Protein AF-A0A9E3A953-F1 (afdb_monomer_lite)

Sequence (86 aa):
RGVQFLYENRDIAEALLVANVRAMTPALAKQSLDIFLGAMGFYKDVRLDRPGAEAVLALRSKFAGRKLADVSKYIDPAYGERALAA

Secondary structure (DSSP, 8-state):
-HHHHHHH-HHHHHHHHHHHSTT--HHHHHHHHHHHHSTTS--TT----HHHHHHHHHHHHHHSSS----GGGT--THHHHHHH--

Radius of gyration: 16.71 Å; chains: 1; bounding box: 39×29×38 Å

Structure (mmCIF, N/CA/C/O backbone):
data_AF-A0A9E3A953-F1
#
_entry.id   AF-A0A9E3A953-F1
#
loop_
_atom_site.group_PDB
_atom_site.id
_atom_site.type_symbol
_atom_site.label_atom_id
_atom_site.label_alt_id
_atom_site.label_comp_id
_atom_site.label_asym_id
_atom_site.label_entity_id
_atom_site.label_seq_id
_atom_site.pdbx_PDB_ins_code
_atom_site.Cartn_x
_atom_site.Cartn_y
_atom_site.Cartn_z
_atom_site.occupancy
_atom_site.B_iso_or_equiv
_atom_site.auth_seq_id
_atom_site.auth_comp_id
_atom_site.auth_asym_id
_atom_site.auth_atom_id
_atom_site.pdbx_PDB_model_num
ATOM 1 N N . ARG A 1 1 ? 7.870 -10.966 -0.964 1.00 66.25 1 ARG A N 1
ATOM 2 C CA . ARG A 1 1 ? 8.713 -10.631 -2.147 1.00 66.25 1 ARG A CA 1
ATOM 3 C C . ARG A 1 1 ? 7.993 -9.825 -3.248 1.00 66.25 1 ARG A C 1
ATOM 5 O O . ARG A 1 1 ? 8.675 -9.295 -4.110 1.00 66.25 1 ARG A O 1
ATOM 12 N N . GLY A 1 2 ? 6.659 -9.660 -3.225 1.00 76.56 2 GLY A N 1
ATOM 13 C CA . GLY A 1 2 ? 5.927 -8.943 -4.289 1.00 76.56 2 GLY A CA 1
ATOM 14 C C . GLY A 1 2 ? 6.195 -7.433 -4.386 1.00 76.56 2 GLY A C 1
ATOM 15 O O . GLY A 1 2 ? 6.422 -6.932 -5.475 1.00 76.56 2 GLY A O 1
ATOM 16 N N . VAL A 1 3 ? 6.234 -6.699 -3.268 1.00 86.94 3 VAL A N 1
ATOM 17 C CA . VAL A 1 3 ? 6.506 -5.245 -3.316 1.00 86.94 3 VAL A CA 1
ATOM 18 C C . VAL A 1 3 ? 7.964 -4.950 -3.677 1.00 86.94 3 VAL A C 1
ATOM 20 O O . VAL A 1 3 ? 8.229 -4.029 -4.439 1.00 86.94 3 VAL A O 1
ATOM 23 N N . GLN A 1 4 ? 8.909 -5.767 -3.205 1.00 89.56 4 GLN A N 1
ATOM 24 C CA . GLN A 1 4 ? 10.330 -5.647 -3.553 1.00 89.56 4 GLN A CA 1
ATOM 25 C C . GLN A 1 4 ? 10.574 -5.745 -5.066 1.00 89.56 4 GLN A C 1
ATOM 27 O O . GLN A 1 4 ? 11.356 -4.963 -5.601 1.00 89.56 4 GLN A O 1
ATOM 32 N N . PHE A 1 5 ? 9.837 -6.620 -5.762 1.00 91.81 5 PHE A N 1
ATOM 33 C CA . PHE A 1 5 ? 9.891 -6.726 -7.220 1.00 91.81 5 PHE A CA 1
ATOM 34 C C . PHE A 1 5 ? 9.678 -5.370 -7.910 1.00 91.81 5 PHE A C 1
ATOM 36 O O . PHE A 1 5 ? 10.405 -5.061 -8.848 1.00 91.81 5 PHE A O 1
ATOM 43 N N . LEU A 1 6 ? 8.752 -4.538 -7.412 1.00 92.38 6 LEU A N 1
ATOM 44 C CA . LEU A 1 6 ? 8.467 -3.216 -7.984 1.00 92.38 6 LEU A CA 1
ATOM 45 C C . LEU A 1 6 ? 9.663 -2.256 -7.878 1.00 92.38 6 LEU A C 1
ATOM 47 O O . LEU A 1 6 ? 9.842 -1.404 -8.745 1.00 92.38 6 LEU A O 1
ATOM 51 N N . TYR A 1 7 ? 10.481 -2.391 -6.830 1.00 90.25 7 TYR A N 1
ATOM 52 C CA . TYR A 1 7 ? 11.685 -1.577 -6.640 1.00 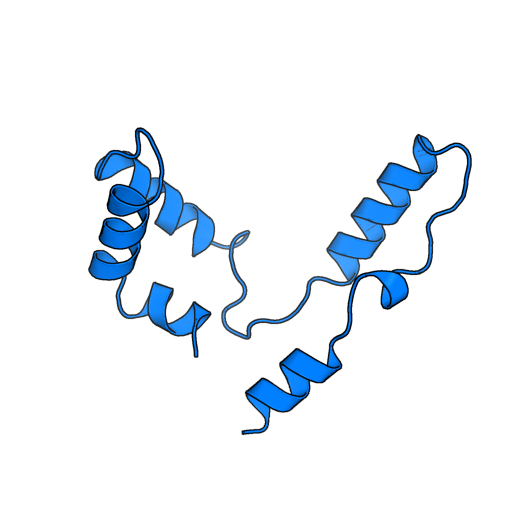90.25 7 TYR A CA 1
ATOM 53 C C . TYR A 1 7 ? 12.852 -2.047 -7.513 1.00 90.25 7 TYR A C 1
ATOM 55 O O . TYR A 1 7 ? 13.629 -1.216 -7.977 1.00 90.25 7 TYR A O 1
ATOM 63 N N . GLU A 1 8 ? 12.981 -3.357 -7.721 1.00 93.88 8 GLU A N 1
ATOM 64 C CA . GLU A 1 8 ? 14.104 -3.968 -8.446 1.00 93.88 8 GLU A CA 1
ATOM 65 C C . GLU A 1 8 ? 13.873 -4.051 -9.962 1.00 93.88 8 GLU A C 1
ATOM 67 O O . GLU A 1 8 ? 14.831 -4.033 -10.725 1.00 93.88 8 GLU A O 1
ATOM 72 N N . ASN A 1 9 ? 12.614 -4.107 -10.405 1.00 95.81 9 ASN A N 1
ATOM 73 C CA . ASN A 1 9 ? 12.222 -4.363 -11.795 1.00 95.81 9 ASN A CA 1
ATOM 74 C C . ASN A 1 9 ? 11.304 -3.246 -12.303 1.00 95.81 9 ASN A C 1
ATOM 76 O O . ASN A 1 9 ? 10.153 -3.477 -12.683 1.00 95.81 9 ASN A O 1
ATOM 80 N N . ARG A 1 10 ? 11.782 -2.001 -12.215 1.00 95.19 10 ARG A N 1
ATOM 81 C CA . AR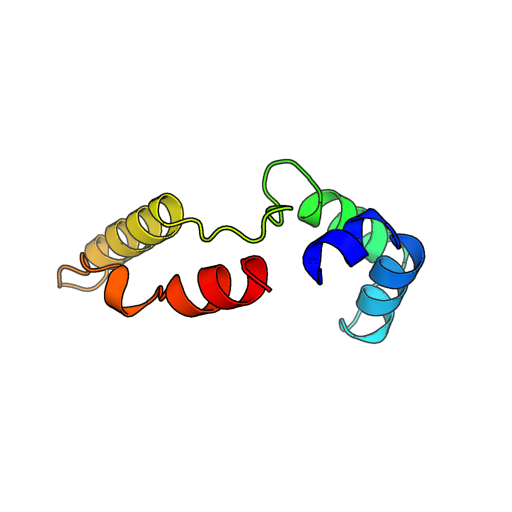G A 1 10 ? 10.960 -0.809 -12.471 1.00 95.19 10 ARG A CA 1
ATOM 82 C C . ARG A 1 10 ? 10.400 -0.749 -13.888 1.00 95.19 10 ARG A C 1
ATOM 84 O O . ARG A 1 10 ? 9.235 -0.421 -14.064 1.00 95.19 10 ARG A O 1
ATOM 91 N N . ASP A 1 11 ? 11.210 -1.089 -14.878 1.00 96.62 11 ASP A N 1
ATOM 92 C CA . ASP A 1 11 ? 10.819 -1.167 -16.285 1.00 96.62 11 ASP A CA 1
ATOM 93 C C . ASP A 1 11 ? 9.683 -2.178 -16.505 1.00 96.62 11 ASP A C 1
ATOM 95 O O . ASP A 1 11 ? 8.685 -1.870 -17.159 1.00 96.62 11 ASP A O 1
ATOM 99 N N . ILE A 1 12 ? 9.784 -3.357 -15.884 1.00 97.25 12 ILE A N 1
ATOM 100 C CA . ILE A 1 12 ? 8.740 -4.382 -15.945 1.00 97.25 12 ILE A CA 1
ATOM 101 C C . ILE A 1 12 ? 7.479 -3.908 -15.208 1.00 97.25 12 ILE A C 1
ATOM 103 O O . ILE A 1 12 ? 6.368 -4.095 -15.703 1.00 97.25 12 ILE A O 1
ATOM 107 N N . ALA A 1 13 ? 7.618 -3.256 -14.052 1.00 95.94 13 ALA A N 1
ATOM 108 C CA . ALA A 1 13 ? 6.488 -2.701 -13.309 1.00 95.94 13 ALA A CA 1
ATOM 109 C C . ALA A 1 13 ? 5.750 -1.600 -14.098 1.00 95.94 13 ALA A C 1
ATOM 111 O O . ALA A 1 13 ? 4.518 -1.588 -14.131 1.00 95.94 13 ALA A O 1
ATOM 112 N N . GLU A 1 14 ? 6.476 -0.714 -14.783 1.00 97.62 14 GLU A N 1
ATOM 113 C CA . GLU A 1 14 ? 5.901 0.297 -15.679 1.00 97.62 14 GLU A CA 1
ATOM 114 C C . GLU A 1 14 ? 5.171 -0.360 -16.860 1.00 97.62 14 GLU A C 1
ATOM 116 O O . GLU A 1 14 ? 4.034 0.010 -17.166 1.00 97.62 14 GLU A O 1
ATOM 121 N N . ALA A 1 15 ? 5.763 -1.388 -17.476 1.00 97.88 15 ALA A N 1
ATOM 122 C CA . ALA A 1 15 ? 5.124 -2.143 -18.553 1.00 97.88 15 ALA A CA 1
ATOM 123 C C . ALA A 1 15 ? 3.828 -2.836 -18.093 1.00 97.88 15 ALA A C 1
ATOM 125 O O . ALA A 1 15 ? 2.830 -2.824 -18.816 1.00 97.88 15 ALA A O 1
ATOM 126 N N . LEU A 1 16 ? 3.803 -3.383 -16.872 1.00 96.50 16 LEU A N 1
ATOM 127 C CA . LEU A 1 16 ? 2.598 -3.966 -16.278 1.00 96.50 16 LEU A CA 1
ATOM 128 C C . LEU A 1 16 ? 1.493 -2.921 -16.078 1.00 96.50 16 LEU A C 1
ATOM 130 O O . LEU A 1 16 ? 0.328 -3.227 -16.337 1.00 96.50 16 LEU A O 1
ATOM 134 N N . LEU A 1 17 ? 1.831 -1.694 -15.668 1.00 96.81 17 LEU A N 1
ATOM 135 C CA . LEU A 1 17 ? 0.855 -0.603 -15.570 1.00 96.81 17 LEU A CA 1
ATOM 136 C C . LEU A 1 17 ? 0.264 -0.267 -16.942 1.00 96.81 17 LEU A C 1
ATOM 138 O O . LEU A 1 17 ? -0.957 -0.180 -17.070 1.00 96.81 17 LEU A O 1
ATOM 142 N N . VAL A 1 18 ? 1.106 -0.124 -17.971 1.00 98.19 18 VAL A N 1
ATOM 143 C CA . VAL A 1 18 ? 0.657 0.169 -19.344 1.00 98.19 18 VAL A CA 1
ATOM 144 C C . VAL A 1 18 ? -0.241 -0.942 -19.890 1.00 98.19 18 VAL A C 1
ATOM 146 O O . VAL A 1 18 ? -1.271 -0.659 -20.497 1.00 98.19 18 VAL A O 1
ATOM 149 N N . ALA A 1 19 ? 0.118 -2.204 -19.652 1.00 98.06 19 ALA A N 1
ATOM 150 C CA . ALA A 1 19 ? -0.622 -3.349 -20.173 1.00 98.06 19 ALA A CA 1
ATOM 151 C C . ALA A 1 19 ? -1.994 -3.550 -19.506 1.00 98.06 19 ALA A C 1
ATOM 153 O O . ALA A 1 19 ? -2.915 -4.047 -20.152 1.00 98.06 19 ALA A O 1
ATOM 154 N N . ASN A 1 20 ? -2.138 -3.188 -18.225 1.00 97.75 20 ASN A N 1
ATOM 155 C CA . ASN A 1 20 ? -3.310 -3.566 -17.424 1.00 97.75 20 ASN A CA 1
ATOM 156 C C . ASN A 1 20 ? -4.221 -2.394 -17.032 1.00 97.75 20 ASN A C 1
ATOM 158 O O . ASN A 1 20 ? -5.360 -2.624 -16.625 1.00 97.75 20 ASN A O 1
ATOM 162 N N . VAL A 1 21 ? -3.764 -1.143 -17.141 1.00 96.62 21 VAL A N 1
ATOM 163 C CA . VAL A 1 21 ? -4.571 0.031 -16.788 1.00 96.62 21 VAL A CA 1
ATOM 164 C C . VAL A 1 21 ? -5.046 0.741 -18.053 1.00 96.62 21 VAL A C 1
ATOM 166 O O . VAL A 1 21 ? -4.261 1.188 -18.887 1.00 96.62 21 VAL A O 1
ATOM 169 N N . ARG A 1 22 ? -6.368 0.873 -18.203 1.00 96.19 22 ARG A N 1
ATOM 170 C CA . ARG A 1 22 ? -6.974 1.542 -19.362 1.00 96.19 22 ARG A CA 1
ATOM 171 C C . ARG A 1 22 ? -6.461 2.981 -19.487 1.00 96.19 22 ARG A C 1
ATOM 173 O O . ARG A 1 22 ? -6.462 3.720 -18.509 1.00 96.19 22 ARG A O 1
ATOM 180 N N . ALA A 1 23 ? -6.103 3.377 -20.711 1.00 95.50 23 ALA A N 1
ATOM 181 C CA . ALA A 1 23 ? -5.567 4.704 -21.041 1.00 95.50 23 ALA A CA 1
ATOM 182 C C . ALA A 1 23 ? -4.258 5.072 -20.310 1.00 95.50 23 ALA A C 1
ATOM 184 O O . ALA A 1 23 ? -3.893 6.246 -20.245 1.00 95.50 23 ALA A O 1
ATOM 185 N N . MET A 1 24 ? -3.528 4.082 -19.793 1.00 97.62 24 MET A N 1
ATOM 186 C CA . MET A 1 24 ? -2.198 4.291 -19.241 1.00 97.62 24 MET A CA 1
ATOM 187 C C . MET A 1 24 ? -1.185 4.511 -20.365 1.00 97.62 24 MET A C 1
ATOM 189 O O . MET A 1 24 ? -1.013 3.667 -21.243 1.00 97.62 24 MET A O 1
ATOM 193 N N . THR A 1 25 ? -0.498 5.650 -20.333 1.00 98.00 25 THR A N 1
ATOM 194 C CA . THR A 1 25 ? 0.632 5.932 -21.227 1.00 98.00 25 THR A CA 1
ATOM 195 C C . THR A 1 25 ? 1.950 5.582 -20.532 1.00 98.00 25 THR A C 1
ATOM 197 O O . THR A 1 25 ? 1.996 5.576 -19.300 1.00 98.00 25 THR A O 1
ATOM 200 N N . PRO A 1 26 ? 3.054 5.358 -21.270 1.00 98.06 26 PRO A N 1
ATOM 201 C CA . PRO A 1 26 ? 4.360 5.108 -20.652 1.00 98.06 26 PRO A CA 1
ATOM 202 C C . PRO A 1 26 ? 4.807 6.231 -19.703 1.00 98.06 26 PRO A C 1
ATOM 204 O O . PRO A 1 26 ? 5.306 5.971 -18.612 1.00 98.06 26 PRO A O 1
ATOM 207 N N . ALA A 1 27 ? 4.564 7.491 -20.079 1.00 97.81 27 ALA A N 1
ATOM 208 C CA . ALA A 1 27 ? 4.889 8.640 -19.235 1.00 97.81 27 ALA A CA 1
ATOM 209 C C . ALA A 1 27 ? 4.074 8.649 -17.929 1.00 97.81 27 ALA A C 1
ATOM 211 O O . ALA A 1 27 ? 4.628 8.892 -16.856 1.00 97.81 27 ALA A O 1
ATOM 212 N N . LEU A 1 28 ? 2.774 8.336 -18.008 1.00 97.62 28 LEU A N 1
ATOM 213 C CA . LEU A 1 28 ? 1.910 8.261 -16.832 1.00 97.62 28 LEU A CA 1
ATOM 214 C C . LEU A 1 28 ? 2.265 7.063 -15.944 1.00 97.62 28 LEU A C 1
ATOM 216 O O . LEU A 1 28 ? 2.218 7.187 -14.722 1.00 97.62 28 LEU A O 1
ATOM 220 N N . ALA A 1 29 ? 2.660 5.933 -16.531 1.00 98.00 29 ALA A N 1
ATOM 221 C CA . ALA A 1 29 ? 3.094 4.753 -15.791 1.00 98.00 29 ALA A CA 1
ATOM 222 C C . ALA A 1 29 ? 4.337 5.054 -14.950 1.00 98.00 29 ALA A C 1
ATOM 224 O O . ALA A 1 29 ? 4.341 4.766 -13.755 1.00 98.00 29 ALA A O 1
ATOM 225 N N . LYS A 1 30 ? 5.338 5.722 -15.537 1.00 97.75 30 LYS A N 1
ATOM 226 C CA . LYS A 1 30 ? 6.546 6.156 -14.827 1.00 97.75 30 LYS A CA 1
ATOM 227 C C . LYS A 1 30 ? 6.222 7.065 -13.642 1.00 97.75 30 LYS A C 1
ATOM 229 O O . LYS A 1 30 ? 6.630 6.783 -12.518 1.00 97.75 30 LYS A O 1
ATOM 234 N N . GLN A 1 31 ? 5.430 8.116 -13.872 1.00 96.94 31 GLN A N 1
ATOM 235 C CA . GLN A 1 31 ? 5.032 9.042 -12.808 1.00 96.94 31 GLN A CA 1
ATOM 236 C C . GLN A 1 31 ? 4.215 8.340 -11.713 1.00 96.94 31 GLN A C 1
ATOM 238 O O . GLN A 1 31 ? 4.403 8.599 -10.525 1.00 96.94 31 GLN A O 1
ATOM 243 N N . SER A 1 32 ? 3.314 7.437 -12.101 1.00 96.19 32 SER A N 1
ATOM 244 C CA . SER A 1 32 ? 2.505 6.667 -11.153 1.00 96.19 32 SER A CA 1
ATOM 245 C C . SER A 1 32 ? 3.378 5.745 -10.306 1.00 96.19 32 SER A C 1
ATOM 247 O O . SER A 1 32 ? 3.203 5.685 -9.090 1.00 96.19 32 SER A O 1
ATOM 249 N N . LEU A 1 33 ? 4.353 5.070 -10.922 1.00 95.81 33 LEU A N 1
ATOM 250 C CA . LEU A 1 33 ? 5.292 4.216 -10.203 1.00 95.81 33 LEU A CA 1
ATOM 251 C C . LEU A 1 33 ? 6.172 5.031 -9.245 1.00 95.81 33 LEU A C 1
ATOM 253 O O . LEU A 1 33 ? 6.393 4.596 -8.119 1.00 95.81 33 LEU A O 1
ATOM 257 N N . ASP A 1 34 ? 6.609 6.234 -9.628 1.00 95.81 34 ASP A N 1
ATOM 258 C CA . ASP A 1 34 ? 7.337 7.138 -8.725 1.00 95.81 34 ASP A CA 1
ATOM 259 C C . ASP A 1 34 ? 6.518 7.502 -7.479 1.00 95.81 34 ASP A C 1
ATOM 261 O O . ASP A 1 34 ? 7.053 7.513 -6.369 1.00 95.81 34 ASP A O 1
ATOM 265 N N . ILE A 1 35 ? 5.210 7.730 -7.631 1.00 95.38 35 ILE A N 1
ATOM 266 C CA . ILE A 1 35 ? 4.302 7.979 -6.502 1.00 95.38 35 ILE A CA 1
ATOM 267 C C . ILE A 1 35 ? 4.161 6.722 -5.636 1.00 95.38 35 ILE A C 1
ATOM 269 O O . ILE A 1 35 ? 4.311 6.795 -4.415 1.00 95.38 35 ILE A O 1
ATOM 273 N N . PHE A 1 36 ? 3.907 5.565 -6.251 1.00 94.06 36 PHE A N 1
ATOM 274 C CA . PHE A 1 36 ? 3.722 4.301 -5.533 1.00 94.06 36 PHE A CA 1
ATOM 275 C C . PHE A 1 36 ? 4.974 3.811 -4.809 1.00 94.06 36 PHE A C 1
ATOM 277 O O . PHE A 1 36 ? 4.849 3.079 -3.832 1.00 94.06 36 PHE A O 1
ATOM 284 N N . LEU A 1 37 ? 6.167 4.193 -5.262 1.00 93.44 37 LEU A N 1
ATOM 285 C CA . LEU A 1 37 ? 7.432 3.831 -4.621 1.00 93.44 37 LEU A CA 1
ATOM 286 C C . LEU A 1 37 ? 8.006 4.954 -3.743 1.00 93.44 37 LEU A C 1
ATOM 288 O O . LEU A 1 37 ? 9.038 4.752 -3.096 1.00 93.44 37 LEU A O 1
ATOM 292 N N . GLY A 1 38 ? 7.344 6.114 -3.716 1.00 92.31 38 GLY A N 1
ATOM 293 C CA . GLY A 1 38 ? 7.697 7.272 -2.904 1.00 92.31 38 GLY A CA 1
ATOM 294 C C . GLY A 1 38 ? 7.281 7.147 -1.435 1.00 92.31 38 GLY A C 1
ATOM 295 O O . GLY A 1 38 ? 6.820 6.108 -0.968 1.00 92.31 38 GLY A O 1
ATOM 296 N N . ALA A 1 39 ? 7.426 8.244 -0.685 1.00 87.00 39 ALA A N 1
ATOM 297 C CA . ALA A 1 39 ? 7.239 8.265 0.772 1.00 87.00 39 ALA A CA 1
ATOM 298 C C . ALA A 1 39 ? 5.813 7.917 1.245 1.00 87.00 39 ALA A C 1
ATOM 300 O O . ALA A 1 39 ? 5.641 7.442 2.364 1.00 87.00 39 ALA A O 1
ATOM 301 N N . MET A 1 40 ? 4.806 8.150 0.399 1.00 83.94 40 MET A N 1
ATOM 302 C CA . MET A 1 40 ? 3.386 7.902 0.692 1.00 83.94 40 MET A CA 1
ATOM 303 C C . MET A 1 40 ? 2.842 6.651 -0.020 1.00 83.94 40 MET A C 1
ATOM 305 O O . MET A 1 40 ? 1.631 6.456 -0.082 1.00 83.94 40 MET A O 1
ATOM 309 N N . GLY A 1 41 ? 3.727 5.853 -0.623 1.00 89.50 41 GLY A N 1
ATOM 310 C CA . GLY A 1 41 ? 3.381 4.701 -1.446 1.00 89.50 41 GLY A CA 1
ATOM 311 C C . GLY A 1 41 ? 3.381 3.370 -0.689 1.00 89.50 41 GLY A C 1
ATOM 312 O O . GLY A 1 41 ? 3.093 3.302 0.506 1.00 89.50 41 GLY A O 1
ATOM 313 N N . PHE A 1 42 ? 3.699 2.286 -1.396 1.00 91.69 42 PHE A N 1
ATOM 314 C CA . PHE A 1 42 ? 3.771 0.945 -0.823 1.00 91.69 42 PHE A CA 1
ATOM 315 C C . PHE A 1 42 ? 4.908 0.820 0.195 1.00 91.69 42 PHE A C 1
ATOM 317 O O . PHE A 1 42 ? 6.037 1.250 -0.045 1.00 91.69 42 PHE A O 1
ATOM 324 N N . TYR A 1 43 ? 4.644 0.140 1.311 1.00 89.94 43 TYR A N 1
ATOM 325 C CA . TYR A 1 43 ? 5.696 -0.200 2.262 1.00 89.94 43 TYR A CA 1
ATOM 326 C C . TYR A 1 43 ? 6.529 -1.382 1.759 1.00 89.94 43 TYR A C 1
ATOM 328 O O . TYR A 1 43 ? 5.994 -2.449 1.449 1.00 89.94 43 TYR A O 1
ATOM 336 N N . LYS A 1 44 ? 7.856 -1.210 1.722 1.00 87.00 44 LYS A N 1
ATOM 337 C CA . LYS A 1 44 ? 8.813 -2.251 1.300 1.00 87.00 44 LYS A CA 1
ATOM 338 C C . LYS A 1 4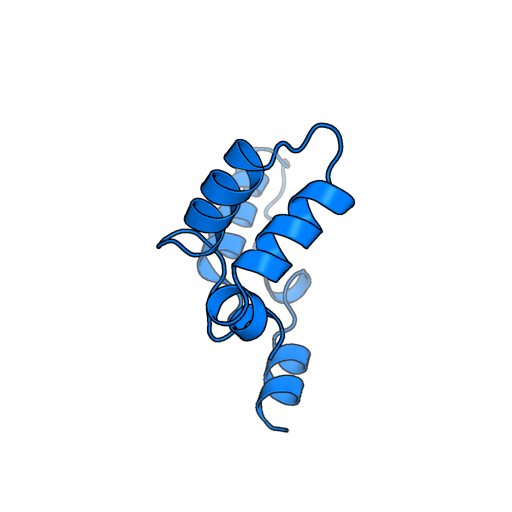4 ? 8.696 -3.544 2.108 1.00 87.00 44 LYS A C 1
ATOM 340 O O . LYS A 1 44 ? 8.863 -4.627 1.556 1.00 87.00 44 LYS A O 1
ATOM 345 N N . ASP A 1 45 ? 8.406 -3.414 3.397 1.00 86.50 45 ASP A N 1
ATOM 346 C CA . ASP A 1 45 ? 8.244 -4.509 4.355 1.00 86.50 45 ASP A CA 1
ATOM 347 C C . ASP A 1 45 ? 6.819 -5.083 4.381 1.00 86.50 45 ASP A C 1
ATOM 349 O O . ASP A 1 45 ? 6.504 -5.883 5.255 1.00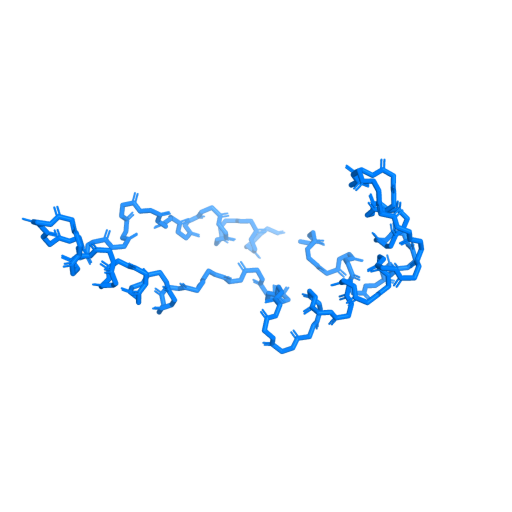 86.50 45 ASP A O 1
ATOM 353 N N . VAL A 1 46 ? 5.960 -4.676 3.435 1.00 87.56 46 VAL A N 1
ATOM 354 C CA . VAL A 1 46 ? 4.555 -5.096 3.295 1.00 87.56 46 VAL A CA 1
ATOM 355 C C . VAL A 1 46 ? 3.707 -4.932 4.562 1.00 87.56 46 VAL A C 1
ATOM 357 O O . VAL A 1 46 ? 2.661 -5.569 4.693 1.00 87.56 46 VAL A O 1
ATOM 360 N N . ARG A 1 47 ? 4.119 -4.057 5.489 1.00 88.12 47 ARG A N 1
ATOM 361 C CA . ARG A 1 47 ? 3.356 -3.788 6.710 1.00 88.12 47 ARG A CA 1
ATOM 362 C C . ARG A 1 47 ? 1.985 -3.189 6.396 1.00 88.12 47 ARG A C 1
ATOM 364 O O . ARG A 1 47 ? 1.803 -2.468 5.415 1.00 88.12 47 ARG A O 1
ATOM 371 N N . LEU A 1 48 ? 1.030 -3.440 7.284 1.00 90.38 48 LEU A N 1
ATOM 372 C CA . LEU A 1 48 ? -0.312 -2.865 7.215 1.00 90.38 48 LEU A CA 1
ATOM 373 C C . LEU A 1 48 ? -0.356 -1.557 8.018 1.00 90.38 48 LEU A C 1
ATOM 375 O O . LEU A 1 48 ? 0.095 -1.515 9.164 1.00 90.38 48 LEU A O 1
ATOM 379 N N . ASP A 1 49 ? -0.919 -0.494 7.440 1.00 91.75 49 ASP A N 1
ATOM 380 C CA . ASP A 1 49 ? -1.079 0.802 8.114 1.00 91.75 49 ASP A CA 1
ATOM 381 C C . ASP A 1 49 ? -2.302 0.797 9.040 1.00 91.75 49 ASP A C 1
ATOM 383 O O . ASP A 1 49 ? -3.391 1.275 8.704 1.00 91.75 49 ASP A O 1
ATOM 387 N N . ARG A 1 50 ? -2.127 0.209 10.227 1.00 92.81 50 ARG A N 1
ATOM 388 C CA . ARG A 1 50 ? -3.155 0.221 11.274 1.00 92.81 50 ARG A CA 1
ATOM 389 C C . ARG A 1 50 ? -3.566 1.654 11.666 1.00 92.81 50 ARG A C 1
ATOM 391 O O . ARG A 1 50 ? -4.774 1.892 11.684 1.00 92.81 50 ARG A O 1
ATOM 398 N N . PRO A 1 51 ? -2.648 2.606 11.930 1.00 92.88 51 PRO A N 1
ATOM 399 C CA . PRO A 1 51 ? -3.019 3.996 12.209 1.00 92.88 51 PRO A CA 1
ATOM 400 C C . PRO A 1 51 ? -3.874 4.638 11.106 1.00 92.88 51 PRO A C 1
ATOM 402 O O . PRO A 1 51 ? -4.887 5.276 11.399 1.00 92.88 51 PRO A O 1
ATOM 405 N N . GLY A 1 52 ? -3.525 4.430 9.834 1.00 93.38 52 GLY A N 1
ATOM 406 C CA . GLY A 1 52 ? -4.324 4.898 8.702 1.00 93.38 5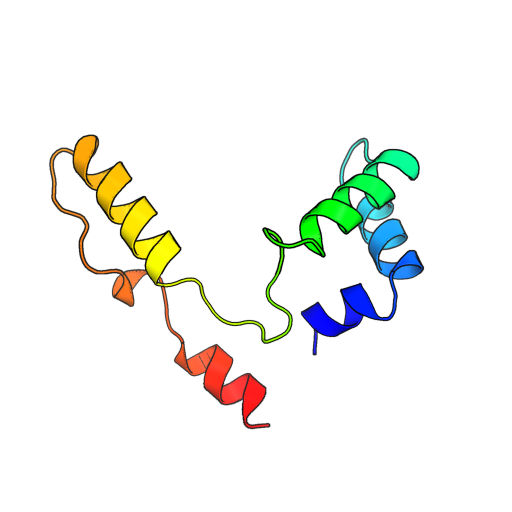2 GLY A CA 1
ATOM 407 C C . GLY A 1 52 ? -5.728 4.292 8.685 1.00 93.38 52 GLY A C 1
ATOM 408 O O . GLY A 1 52 ? -6.716 5.003 8.489 1.00 93.38 52 GLY A O 1
ATOM 409 N N . ALA A 1 53 ? -5.853 2.995 8.972 1.00 94.75 53 ALA A N 1
ATOM 410 C CA . ALA A 1 53 ? -7.153 2.335 9.074 1.00 94.75 53 ALA A CA 1
ATOM 411 C C . ALA A 1 53 ? -8.001 2.884 10.236 1.00 94.75 53 ALA A C 1
ATOM 413 O O . ALA A 1 53 ? -9.204 3.105 10.072 1.00 94.75 53 ALA A O 1
ATOM 414 N N . GLU A 1 54 ? -7.384 3.166 11.386 1.00 95.31 54 GLU A N 1
ATOM 415 C CA . GLU A 1 54 ? -8.039 3.811 12.531 1.00 95.31 54 GLU A CA 1
ATOM 416 C C . GLU A 1 54 ? -8.547 5.210 12.156 1.00 95.31 54 GLU A C 1
ATOM 418 O O . GLU A 1 54 ? -9.702 5.546 12.435 1.00 95.31 54 GLU A O 1
ATOM 423 N N . ALA A 1 55 ? -7.741 5.996 11.436 1.00 95.25 55 ALA A N 1
ATOM 424 C CA . ALA A 1 55 ? -8.136 7.310 10.934 1.00 95.25 55 ALA A CA 1
ATOM 425 C C . ALA A 1 55 ? -9.323 7.229 9.953 1.00 95.25 55 ALA A C 1
ATOM 427 O O . ALA A 1 55 ? -10.268 8.019 10.057 1.00 95.25 55 ALA A O 1
ATOM 428 N N . VAL A 1 56 ? -9.334 6.244 9.046 1.00 94.88 56 VAL A N 1
ATOM 429 C CA . VAL A 1 56 ? -10.464 5.997 8.132 1.00 94.88 56 VAL A CA 1
ATOM 430 C C . VAL A 1 56 ? -11.732 5.628 8.901 1.00 94.88 56 VAL A C 1
ATOM 432 O O . VAL A 1 56 ? -12.810 6.148 8.599 1.00 94.88 56 VAL A O 1
ATOM 435 N N . LEU A 1 57 ? -11.637 4.754 9.905 1.00 95.94 57 LEU A N 1
ATOM 436 C CA . LEU A 1 57 ? -12.787 4.369 10.722 1.00 95.94 57 LEU A CA 1
ATOM 437 C C . LEU A 1 57 ? -13.329 5.541 11.554 1.00 95.94 57 LEU A C 1
ATOM 439 O O . LEU A 1 57 ? -14.550 5.724 11.641 1.00 95.94 57 LEU A O 1
ATOM 443 N N . ALA A 1 58 ? -12.445 6.380 12.096 1.00 94.81 58 ALA A N 1
ATOM 444 C CA . ALA A 1 58 ? -12.826 7.608 12.782 1.00 94.81 58 ALA A CA 1
ATOM 445 C C . ALA A 1 58 ? -13.552 8.575 11.834 1.00 94.81 58 ALA A C 1
ATOM 447 O O . ALA A 1 58 ? -14.606 9.107 12.189 1.00 94.81 58 ALA A O 1
ATOM 448 N N . LEU A 1 59 ? -13.047 8.754 10.608 1.00 95.44 59 LEU A N 1
ATOM 449 C CA . LEU A 1 59 ? -13.691 9.583 9.589 1.00 95.44 59 LEU A CA 1
ATOM 450 C C . LEU A 1 59 ? -15.078 9.046 9.220 1.00 95.44 59 LEU A C 1
ATOM 452 O O . LEU A 1 59 ? -16.047 9.799 9.228 1.00 95.44 59 LEU A O 1
ATOM 456 N N . ARG A 1 60 ? -15.202 7.740 8.959 1.00 95.12 60 ARG A N 1
ATOM 457 C CA . ARG A 1 60 ? -16.491 7.109 8.631 1.00 95.12 60 ARG A CA 1
ATOM 458 C C . ARG A 1 60 ? -17.494 7.219 9.772 1.00 95.12 60 ARG A C 1
ATOM 460 O O . ARG A 1 60 ? -18.670 7.453 9.515 1.00 95.12 60 ARG A O 1
ATOM 467 N N . SER A 1 61 ? -17.043 7.114 11.020 1.00 95.38 61 SER A N 1
ATOM 468 C CA . SER A 1 61 ? -17.912 7.256 12.195 1.00 95.38 61 SER A CA 1
ATOM 469 C C . SER A 1 61 ? -18.602 8.622 12.259 1.00 95.38 61 SER A C 1
ATOM 471 O O . SER A 1 61 ? -19.741 8.693 12.713 1.00 95.38 61 SER A O 1
ATOM 473 N N . LYS A 1 62 ? -17.967 9.691 11.749 1.00 94.25 62 LYS A N 1
ATOM 474 C CA . LYS A 1 62 ? -18.574 11.034 11.680 1.00 94.25 62 LYS A CA 1
ATOM 475 C C . LYS A 1 62 ? -19.809 11.087 10.776 1.00 94.25 62 LYS A C 1
ATOM 477 O O . LYS A 1 62 ? -20.682 11.913 11.004 1.00 94.25 62 LYS A O 1
ATOM 482 N N . PHE A 1 63 ? -19.887 10.208 9.775 1.00 95.06 63 PHE A N 1
ATOM 483 C CA . PHE A 1 63 ? -20.939 10.222 8.752 1.00 95.06 63 PHE A CA 1
ATOM 484 C C . PHE A 1 63 ? -21.864 8.995 8.793 1.00 95.06 63 PHE A C 1
ATOM 486 O O . PHE A 1 63 ? -22.911 9.000 8.160 1.00 95.06 63 PHE A O 1
ATOM 493 N N . ALA A 1 64 ? -21.507 7.940 9.532 1.00 89.62 64 ALA A N 1
ATOM 494 C CA . ALA A 1 64 ? -22.228 6.665 9.523 1.00 89.62 64 ALA A CA 1
ATOM 495 C C . ALA A 1 64 ? -23.391 6.570 10.530 1.00 89.62 64 ALA A C 1
ATOM 497 O O . ALA A 1 64 ? -24.034 5.524 10.600 1.00 89.62 64 ALA A O 1
ATOM 498 N N . GLY A 1 65 ? -23.614 7.586 11.373 1.00 89.31 65 GLY A N 1
ATOM 499 C CA . GLY A 1 65 ? -24.607 7.536 12.460 1.00 89.31 65 GLY A CA 1
ATOM 500 C C . GLY A 1 65 ? -24.308 6.489 13.548 1.00 89.31 65 GLY A C 1
ATOM 501 O O . GLY A 1 65 ? -25.136 6.249 14.421 1.00 89.31 65 GLY A O 1
ATOM 502 N N . ARG A 1 66 ? -23.130 5.847 13.501 1.00 91.75 66 ARG A N 1
ATOM 503 C CA . ARG A 1 66 ? -22.662 4.834 14.457 1.00 91.75 66 ARG A CA 1
ATOM 504 C C . ARG A 1 66 ? -21.139 4.829 14.560 1.00 91.75 66 ARG A C 1
ATOM 506 O O . ARG A 1 66 ? -20.443 5.162 13.602 1.00 91.75 66 ARG A O 1
ATOM 513 N N . LYS A 1 67 ? -20.623 4.376 15.704 1.00 92.25 67 LYS A N 1
ATOM 514 C CA . LYS A 1 67 ? -19.182 4.234 15.949 1.00 92.25 67 LYS A CA 1
ATOM 515 C C . LYS A 1 67 ? -18.631 2.984 15.256 1.00 92.25 67 LYS A C 1
ATOM 517 O O . LYS A 1 67 ? -19.062 1.867 15.533 1.00 92.25 67 LYS A O 1
ATOM 522 N N . LEU A 1 68 ? -17.638 3.175 14.395 1.00 90.44 68 LEU A N 1
ATOM 523 C CA . LEU A 1 68 ? -16.809 2.128 13.807 1.00 90.44 68 LEU A CA 1
ATOM 524 C C . LEU A 1 68 ? -15.429 2.268 14.453 1.00 90.44 68 LEU A C 1
ATOM 526 O O . LEU A 1 68 ? -14.687 3.164 14.088 1.00 90.44 68 LEU A O 1
ATOM 530 N N . ALA A 1 69 ? -15.114 1.470 15.472 1.00 86.12 69 ALA A N 1
ATOM 531 C CA . ALA A 1 69 ? -13.860 1.628 16.227 1.00 86.12 69 ALA A CA 1
ATOM 532 C C . ALA A 1 69 ? -12.926 0.421 16.144 1.00 86.12 69 ALA A C 1
ATOM 534 O O . ALA A 1 69 ? -11.755 0.525 16.485 1.00 86.12 69 ALA A O 1
ATOM 535 N N . ASP A 1 70 ? -13.441 -0.721 15.703 1.00 92.75 70 ASP A N 1
ATOM 536 C CA . ASP A 1 70 ? -12.681 -1.958 15.708 1.00 92.75 70 ASP A CA 1
ATOM 537 C C . ASP A 1 70 ? -12.033 -2.210 14.344 1.00 92.75 70 ASP A C 1
ATOM 539 O O . ASP A 1 70 ? -12.680 -2.693 13.411 1.00 92.75 70 ASP A O 1
ATOM 543 N N . VAL A 1 71 ? -10.748 -1.863 14.239 1.00 93.81 71 VAL A N 1
ATOM 544 C CA . VAL A 1 71 ? -9.924 -2.107 13.046 1.00 93.81 71 VAL A CA 1
ATOM 545 C C . VAL A 1 71 ? -9.622 -3.588 12.836 1.00 93.81 71 VAL A C 1
ATOM 547 O O . VAL A 1 71 ? -9.440 -4.002 11.693 1.00 93.81 71 VAL A O 1
ATOM 550 N N . SER A 1 72 ? -9.633 -4.413 13.890 1.00 92.19 72 SER A N 1
ATOM 551 C CA . SER A 1 72 ? -9.330 -5.848 13.762 1.00 92.19 72 SER A CA 1
ATOM 552 C C . SER A 1 72 ? -10.355 -6.599 12.905 1.00 92.19 72 SER A C 1
ATOM 554 O O . SER A 1 72 ? -10.043 -7.630 12.325 1.00 92.19 72 SER A O 1
ATOM 556 N N . LYS A 1 73 ? -11.552 -6.028 12.717 1.00 92.12 73 LYS A N 1
ATOM 557 C CA . LYS A 1 73 ? -12.566 -6.542 11.781 1.00 92.12 73 LYS A CA 1
ATOM 558 C C . LYS A 1 73 ? -12.180 -6.416 10.305 1.00 92.12 73 LYS A C 1
ATOM 560 O O . LYS A 1 73 ? -12.837 -7.024 9.467 1.00 92.12 73 LYS A O 1
ATOM 565 N N . TYR A 1 74 ? -11.182 -5.596 9.984 1.00 90.62 74 TYR A N 1
ATOM 566 C CA . TYR A 1 74 ? -10.787 -5.273 8.608 1.00 90.62 74 TYR A CA 1
ATOM 567 C C . TYR A 1 74 ? -9.334 -5.635 8.299 1.00 90.62 74 TYR A C 1
ATOM 569 O O . TYR A 1 74 ? -8.955 -5.660 7.132 1.00 90.62 74 TYR A O 1
ATOM 577 N N . ILE A 1 75 ? -8.521 -5.875 9.328 1.00 91.94 75 ILE A N 1
ATOM 578 C CA . ILE A 1 75 ? -7.091 -6.138 9.203 1.00 91.94 75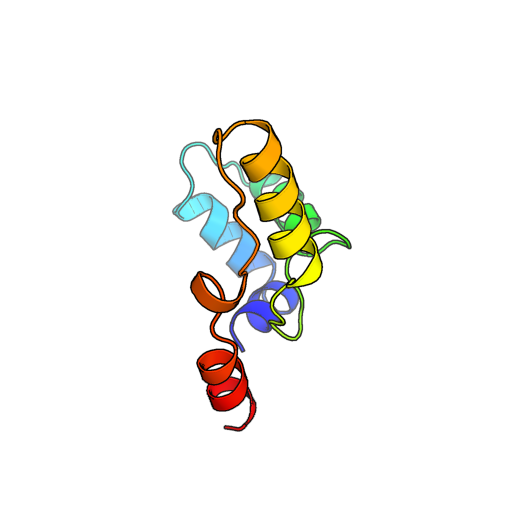 ILE A CA 1
ATOM 579 C C . ILE A 1 75 ? -6.752 -7.388 10.006 1.00 91.94 75 ILE A C 1
ATOM 581 O O . ILE A 1 75 ? -6.868 -7.384 11.231 1.00 91.94 75 ILE A O 1
ATOM 585 N N . ASP A 1 76 ? -6.265 -8.409 9.304 1.00 91.81 76 ASP A N 1
ATOM 586 C CA . ASP A 1 76 ? -5.674 -9.609 9.889 1.00 91.81 76 ASP A CA 1
ATOM 587 C C . ASP A 1 76 ? -4.170 -9.656 9.549 1.00 91.81 76 ASP A C 1
ATOM 589 O O . ASP A 1 76 ? -3.810 -9.915 8.394 1.00 91.81 76 ASP A O 1
ATOM 593 N N . PRO A 1 77 ? -3.275 -9.380 10.517 1.00 89.88 77 PRO A N 1
ATOM 594 C CA . PRO A 1 77 ? -1.836 -9.399 10.277 1.00 89.88 77 PRO A CA 1
ATOM 595 C C . PRO A 1 77 ? -1.271 -10.820 10.143 1.00 89.88 77 PRO A C 1
ATOM 597 O O . PRO A 1 77 ? -0.186 -10.979 9.580 1.00 89.88 77 PRO A O 1
ATOM 600 N N . ALA A 1 78 ? -1.992 -11.858 10.588 1.00 91.31 78 ALA A N 1
ATOM 601 C CA . ALA A 1 78 ? -1.447 -13.208 10.718 1.00 91.31 78 ALA A CA 1
ATOM 602 C C . ALA A 1 78 ? -0.996 -13.798 9.374 1.00 91.31 78 ALA A C 1
ATOM 604 O O . ALA A 1 78 ? -0.039 -14.568 9.319 1.00 91.31 78 ALA A O 1
ATOM 605 N N . TYR A 1 79 ? -1.655 -13.439 8.270 1.00 88.94 79 TYR A N 1
ATOM 606 C CA . TYR A 1 79 ? -1.238 -13.879 6.936 1.00 88.94 79 TYR A CA 1
ATOM 607 C C . TYR A 1 79 ? 0.076 -13.231 6.493 1.00 88.94 79 TYR A C 1
ATOM 609 O O . TYR A 1 79 ? 0.922 -13.910 5.913 1.00 88.94 79 TYR A O 1
ATOM 617 N N . GLY A 1 80 ? 0.259 -11.941 6.787 1.00 86.38 80 GLY A N 1
ATOM 618 C CA . GLY A 1 80 ? 1.503 -11.229 6.500 1.00 86.38 80 GLY A CA 1
ATOM 619 C C . GLY A 1 80 ? 2.662 -11.782 7.325 1.00 86.38 80 GLY A C 1
ATOM 620 O O . GLY A 1 80 ? 3.720 -12.079 6.778 1.00 86.38 80 GLY A O 1
ATOM 621 N N . GLU A 1 81 ? 2.426 -12.013 8.616 1.00 88.81 81 GLU A N 1
ATOM 622 C CA . GLU A 1 81 ? 3.404 -12.612 9.530 1.00 88.81 81 GLU A CA 1
ATOM 623 C C . GLU A 1 81 ? 3.850 -14.002 9.056 1.00 88.81 81 GLU A C 1
ATOM 625 O O . GLU A 1 81 ? 5.047 -14.263 8.947 1.00 88.81 81 GLU A O 1
ATOM 630 N N . ARG A 1 82 ? 2.904 -14.876 8.681 1.00 90.19 82 ARG A N 1
ATOM 631 C CA . ARG A 1 82 ? 3.222 -16.210 8.137 1.00 90.19 82 ARG A CA 1
ATOM 632 C C . ARG A 1 82 ? 3.997 -16.142 6.824 1.00 90.19 82 ARG A C 1
ATOM 634 O O . ARG A 1 82 ? 4.885 -16.957 6.609 1.00 90.19 82 ARG A O 1
ATOM 641 N N . ALA A 1 83 ? 3.665 -15.195 5.948 1.00 87.12 83 ALA A N 1
ATOM 642 C CA . ALA A 1 83 ? 4.329 -15.044 4.655 1.00 87.12 83 ALA A CA 1
ATOM 643 C C . ALA A 1 83 ? 5.757 -14.482 4.763 1.00 87.12 83 ALA A C 1
ATOM 645 O O . ALA A 1 83 ? 6.552 -14.693 3.851 1.00 87.12 83 ALA A O 1
ATOM 646 N N . LEU A 1 84 ? 6.072 -13.746 5.835 1.00 84.19 84 LEU A N 1
ATOM 647 C CA . LEU A 1 84 ? 7.399 -13.170 6.082 1.00 84.19 84 LEU A CA 1
ATOM 648 C C . LEU A 1 84 ? 8.308 -14.068 6.931 1.00 84.19 84 LEU A C 1
ATOM 650 O O . LEU A 1 84 ? 9.522 -13.887 6.906 1.00 84.19 84 LEU A O 1
ATOM 654 N N . ALA A 1 85 ? 7.737 -15.013 7.679 1.00 82.62 85 ALA A N 1
ATOM 655 C CA . ALA A 1 85 ? 8.485 -15.993 8.464 1.00 82.62 85 ALA A CA 1
ATOM 656 C C . ALA A 1 85 ? 9.011 -17.189 7.639 1.00 82.62 85 ALA A C 1
ATOM 658 O O . ALA A 1 85 ? 9.764 -18.000 8.178 1.00 82.62 85 ALA A O 1
ATOM 659 N N . ALA A 1 86 ? 8.596 -17.310 6.373 1.00 64.88 86 ALA A N 1
ATOM 660 C CA . ALA A 1 86 ? 8.990 -18.357 5.425 1.00 64.88 86 ALA A CA 1
ATOM 661 C C . ALA A 1 86 ? 10.093 -17.881 4.466 1.00 64.88 86 ALA A C 1
ATOM 663 O O . ALA A 1 86 ? 10.961 -18.714 4.121 1.00 64.88 86 ALA A O 1
#

pLDDT: mean 92.12, std 5.86, range [64.88, 98.19]

Foldseek 3Di:
DVVVCCVVVVVVQLVVCVVPPPPDDSVNSNVVSCVQPDPNHQDPLNDDDPVVLQVVQVVVCVPVVHRDRDCCVPDDCVVSVVVVVD